Protein AF-V5HN70-F1 (afdb_monomer_lite)

Radius of gyration: 14.18 Å; chains: 1; bounding box: 29×27×46 Å

Sequence (70 aa):
NQPRCICQRPPGFVICKTCGQSTQSRVNKRCSEHPYVIHLMDMELCPSCFSENLVETHPFTRPKHAAAHD

Organism: Ixodes ricinus (NCBI:txid34613)

pLDDT: mean 84.21, std 15.81, range [39.09, 96.88]

Secondary structure (DSSP, 8-state):
--TT--TTPPP-EEEETTT--EEE-EE----SS-TT---TTEESS-TTT--S-EEEESS-----------

Foldseek 3Di:
DPPQFCPPPDWWKKAAPPPRDIDGAAADDQGPVCRPDDDPRHDQADPPPRDSRMDTDPDRDDPPPPPPDD

Structure (mmCIF, N/CA/C/O backbone):
data_AF-V5HN70-F1
#
_entry.id   AF-V5HN70-F1
#
loop_
_atom_site.group_PDB
_atom_site.id
_atom_site.type_symbol
_atom_site.label_atom_id
_atom_site.label_alt_id
_atom_site.label_comp_id
_atom_site.label_asym_id
_atom_site.label_entity_id
_atom_site.label_seq_id
_atom_site.pdbx_PDB_ins_code
_atom_site.Cartn_x
_atom_site.Cartn_y
_atom_site.Cartn_z
_atom_site.occupancy
_atom_site.B_iso_or_equiv
_atom_site.auth_seq_id
_atom_site.auth_comp_id
_atom_site.auth_asym_id
_atom_site.auth_atom_id
_atom_site.pdbx_PDB_model_num
ATOM 1 N N . ASN A 1 1 ? 19.534 -3.865 -14.344 1.00 56.03 1 ASN A N 1
ATOM 2 C CA . ASN A 1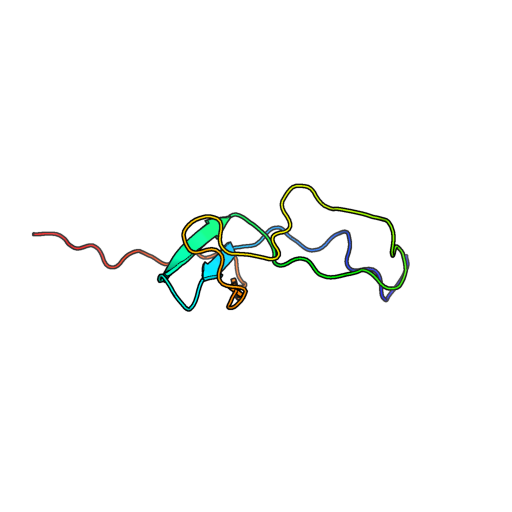 1 ? 18.751 -2.683 -13.931 1.00 56.03 1 ASN A CA 1
ATOM 3 C C . ASN A 1 1 ? 17.425 -2.730 -14.678 1.00 56.03 1 ASN A C 1
ATOM 5 O O . ASN A 1 1 ? 17.439 -2.481 -15.874 1.00 56.03 1 ASN A O 1
ATOM 9 N N . GLN A 1 2 ? 16.334 -3.164 -14.041 1.00 72.62 2 GLN A N 1
ATOM 10 C CA . GLN A 1 2 ? 15.012 -3.215 -14.681 1.00 72.62 2 GLN A CA 1
ATOM 11 C C . GLN A 1 2 ? 14.220 -1.978 -14.231 1.00 72.62 2 GLN A C 1
ATOM 13 O O . GLN A 1 2 ? 13.824 -1.932 -13.066 1.00 72.62 2 GLN A O 1
ATOM 18 N N . PRO A 1 3 ? 14.007 -0.966 -15.093 1.00 75.19 3 PRO A N 1
ATOM 19 C CA . PRO A 1 3 ? 13.496 0.349 -14.685 1.00 75.19 3 PRO A CA 1
ATOM 20 C C . PRO A 1 3 ? 12.073 0.316 -14.104 1.00 75.19 3 PRO A C 1
ATOM 22 O O . PRO A 1 3 ? 11.6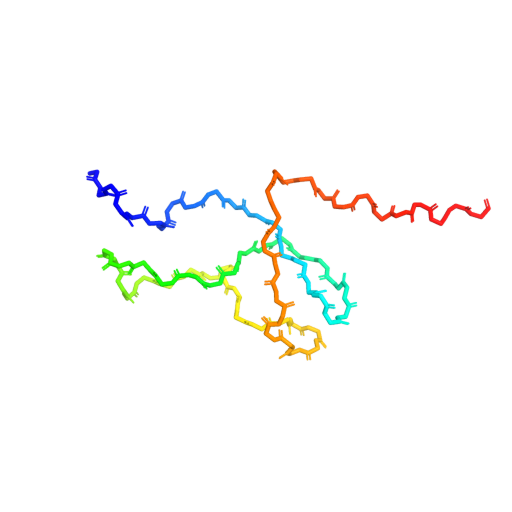72 1.256 -13.427 1.00 75.19 3 PRO A O 1
ATOM 25 N N . ARG A 1 4 ? 11.317 -0.766 -14.335 1.00 86.56 4 ARG A N 1
ATOM 26 C CA . ARG A 1 4 ? 9.965 -0.989 -13.791 1.00 86.56 4 ARG A CA 1
ATOM 27 C C . ARG A 1 4 ? 9.921 -1.959 -12.603 1.00 86.56 4 ARG A C 1
ATOM 29 O O . ARG A 1 4 ? 8.844 -2.284 -12.109 1.00 86.56 4 ARG A O 1
ATOM 36 N N . CYS A 1 5 ? 11.072 -2.434 -12.128 1.00 91.75 5 CYS A N 1
ATOM 37 C CA . CYS A 1 5 ? 11.136 -3.345 -10.992 1.00 91.75 5 CYS A CA 1
ATOM 38 C C . CYS A 1 5 ? 10.877 -2.609 -9.672 1.00 91.75 5 CYS A C 1
ATOM 40 O O . CYS A 1 5 ? 11.552 -1.638 -9.343 1.00 91.75 5 CYS A O 1
ATOM 42 N N . ILE A 1 6 ? 9.946 -3.140 -8.878 1.00 91.06 6 ILE A N 1
ATOM 43 C CA . ILE A 1 6 ? 9.574 -2.609 -7.557 1.00 91.06 6 ILE A CA 1
ATOM 44 C C . ILE A 1 6 ? 9.942 -3.555 -6.400 1.00 91.06 6 ILE A C 1
ATOM 46 O O . ILE A 1 6 ? 9.489 -3.373 -5.270 1.00 91.06 6 ILE A O 1
ATOM 50 N N . CYS A 1 7 ? 10.738 -4.597 -6.655 1.00 91.12 7 CYS A N 1
ATOM 51 C CA . CYS A 1 7 ? 11.079 -5.601 -5.639 1.00 91.12 7 CYS A CA 1
ATOM 52 C C . CYS A 1 7 ? 11.961 -5.026 -4.518 1.00 91.12 7 CYS A C 1
ATOM 54 O O . CYS A 1 7 ? 11.828 -5.408 -3.358 1.00 91.12 7 CYS A O 1
ATOM 56 N N . GLN A 1 8 ? 12.828 -4.066 -4.854 1.00 88.69 8 GLN A N 1
ATOM 57 C CA . GLN A 1 8 ? 13.746 -3.404 -3.918 1.00 88.69 8 GLN A CA 1
ATOM 58 C C . GLN A 1 8 ? 13.150 -2.117 -3.324 1.00 88.69 8 GLN A C 1
ATOM 60 O O . GLN A 1 8 ? 13.876 -1.176 -3.007 1.00 88.69 8 GLN A O 1
ATOM 65 N N . ARG A 1 9 ? 11.815 -2.048 -3.190 1.00 88.38 9 ARG A N 1
ATOM 66 C CA . ARG A 1 9 ? 11.151 -0.955 -2.465 1.00 88.38 9 ARG A CA 1
ATOM 67 C C . ARG A 1 9 ? 11.744 -0.850 -1.057 1.00 88.38 9 ARG A C 1
ATOM 69 O O . ARG A 1 9 ? 11.874 -1.895 -0.404 1.00 88.38 9 ARG A O 1
ATOM 76 N N . PRO A 1 10 ? 12.041 0.368 -0.565 1.00 83.94 10 PRO A N 1
ATOM 77 C CA . PRO A 1 10 ? 12.466 0.536 0.814 1.00 83.94 10 PRO A CA 1
ATOM 78 C C . PRO A 1 10 ? 11.398 -0.055 1.743 1.00 83.94 10 PRO A C 1
ATOM 80 O O . PRO A 1 10 ? 10.223 -0.138 1.360 1.00 83.94 10 PRO A O 1
ATOM 83 N N . PRO A 1 11 ? 11.769 -0.481 2.957 1.00 81.19 11 PRO A N 1
ATOM 84 C CA . PRO A 1 11 ? 10.757 -0.892 3.910 1.00 81.19 11 PRO A CA 1
ATOM 85 C C . PRO A 1 11 ? 9.807 0.300 4.185 1.00 81.19 11 PRO A C 1
ATOM 87 O O . PRO A 1 11 ? 10.129 1.455 3.872 1.00 81.19 11 PRO A O 1
ATOM 90 N N . GLY A 1 12 ? 8.630 0.041 4.751 1.00 85.50 12 GLY A N 1
ATOM 91 C CA . GLY A 1 12 ? 7.640 1.085 5.018 1.00 85.50 12 GLY A CA 1
ATOM 92 C C . GLY A 1 12 ? 6.840 0.861 6.295 1.00 85.50 12 GLY A C 1
ATOM 93 O O . GLY A 1 12 ? 7.107 -0.052 7.082 1.00 85.50 12 GLY A O 1
ATOM 94 N N . PHE A 1 13 ? 5.843 1.721 6.481 1.00 90.62 13 PHE A N 1
ATOM 95 C CA . PHE A 1 13 ? 4.755 1.520 7.430 1.00 90.62 13 PHE A CA 1
ATOM 96 C C . PHE A 1 13 ? 3.444 1.418 6.667 1.00 90.62 13 PHE A C 1
ATOM 98 O O . PHE A 1 13 ? 3.210 2.174 5.724 1.00 90.62 13 PHE A O 1
ATOM 105 N N . VAL A 1 14 ? 2.580 0.513 7.112 1.00 92.25 14 VAL A N 1
ATOM 106 C CA . VAL A 1 14 ? 1.208 0.394 6.627 1.00 92.25 14 VAL A CA 1
ATOM 107 C C . VAL A 1 14 ? 0.266 0.815 7.741 1.00 92.25 14 VAL A C 1
ATOM 109 O O . VAL A 1 14 ? 0.429 0.393 8.886 1.00 92.25 14 VAL A O 1
ATOM 112 N N . ILE A 1 15 ? -0.718 1.645 7.401 1.00 94.25 15 ILE A N 1
ATOM 113 C CA . ILE A 1 15 ? -1.808 2.053 8.287 1.00 94.25 15 ILE A CA 1
ATOM 114 C C . ILE A 1 15 ? -3.110 1.487 7.731 1.00 94.25 15 ILE A C 1
ATOM 116 O O . ILE A 1 15 ? -3.461 1.751 6.579 1.00 94.25 15 ILE A O 1
ATOM 120 N N . CYS A 1 16 ? -3.851 0.751 8.556 1.00 95.88 16 CYS A N 1
ATOM 121 C CA . CYS A 1 16 ? -5.216 0.361 8.234 1.00 95.88 16 CYS A CA 1
ATOM 122 C C . CYS A 1 16 ? -6.159 1.539 8.479 1.00 95.88 16 CYS A C 1
ATOM 124 O O . CYS A 1 16 ? -6.268 2.038 9.598 1.00 95.88 16 CYS A O 1
ATOM 126 N N . LYS A 1 17 ? -6.877 1.975 7.446 1.00 95.56 17 LYS A N 1
ATOM 127 C CA . LYS A 1 17 ? -7.857 3.065 7.549 1.00 95.56 17 LYS A CA 1
ATOM 128 C C . LYS A 1 17 ? -9.182 2.634 8.180 1.00 95.56 17 LYS A C 1
ATOM 130 O O . LYS A 1 17 ? -9.987 3.496 8.505 1.00 95.56 17 LYS A O 1
ATOM 135 N N . THR A 1 18 ? -9.395 1.333 8.376 1.00 96.75 18 THR A N 1
ATOM 136 C CA . THR A 1 18 ? -10.589 0.794 9.044 1.00 96.75 18 THR A CA 1
ATOM 137 C C . THR A 1 18 ? -10.427 0.753 10.562 1.00 96.75 18 THR A C 1
ATOM 139 O O . THR A 1 18 ? -11.260 1.308 11.265 1.00 96.75 18 THR A O 1
ATOM 142 N N . CYS A 1 19 ? -9.364 0.126 11.082 1.00 95.88 19 CYS A N 1
ATOM 143 C CA . CYS A 1 19 ? -9.156 -0.002 12.533 1.00 95.88 19 CYS A CA 1
ATOM 144 C C . CYS A 1 19 ? -8.098 0.953 13.109 1.00 95.88 19 CYS A C 1
ATOM 146 O O . CYS A 1 19 ? -7.907 0.993 14.320 1.00 95.88 19 CYS A O 1
ATOM 148 N N . GLY A 1 20 ? -7.372 1.692 12.265 1.00 93.44 20 GLY A N 1
ATOM 149 C CA . GLY A 1 20 ? -6.323 2.624 12.689 1.00 93.44 20 GLY A CA 1
ATOM 150 C C . GLY A 1 20 ? -4.983 1.974 13.046 1.00 93.44 20 GLY A C 1
ATOM 151 O O . GLY A 1 20 ? -4.017 2.688 13.318 1.00 93.44 20 GLY A O 1
ATOM 152 N N . GLN A 1 21 ? -4.881 0.641 13.026 1.00 92.88 21 GLN A N 1
ATOM 153 C CA . GLN A 1 21 ? -3.638 -0.039 13.378 1.00 92.88 21 GLN A CA 1
ATOM 154 C C . GLN A 1 21 ? -2.526 0.263 12.371 1.00 92.88 21 GLN A C 1
ATOM 156 O O . GLN A 1 21 ? -2.743 0.251 11.157 1.00 92.88 21 GLN A O 1
ATOM 161 N N . SER A 1 22 ? -1.324 0.507 12.893 1.00 91.12 22 SER A N 1
ATOM 162 C CA . SER A 1 22 ? -0.115 0.718 12.103 1.00 91.12 22 SER A CA 1
ATOM 163 C C . SER A 1 22 ? 0.904 -0.386 12.365 1.00 91.12 22 SER A C 1
ATOM 165 O O . SER A 1 22 ? 1.028 -0.890 13.483 1.00 91.12 22 SER A O 1
ATOM 167 N N . THR A 1 23 ? 1.620 -0.819 11.331 1.00 89.62 23 THR A N 1
ATOM 168 C CA . THR A 1 23 ? 2.623 -1.891 11.437 1.00 89.62 23 THR A CA 1
ATOM 169 C C . THR A 1 23 ? 3.755 -1.665 10.439 1.00 89.62 23 THR A C 1
ATOM 171 O O . THR A 1 23 ? 3.535 -1.129 9.352 1.00 89.62 23 THR A O 1
ATOM 174 N N . GLN A 1 24 ? 4.980 -2.042 10.821 1.00 91.00 24 GLN A N 1
ATOM 175 C CA . GLN A 1 24 ? 6.137 -2.000 9.930 1.00 91.00 24 GLN A CA 1
ATOM 176 C C . GLN A 1 24 ? 6.011 -3.126 8.903 1.00 91.00 24 GLN A C 1
ATOM 178 O O . GLN A 1 24 ? 6.225 -4.296 9.208 1.00 91.00 24 GLN A O 1
ATOM 183 N N . SER A 1 25 ? 5.599 -2.762 7.699 1.00 91.69 25 SER A N 1
ATOM 184 C CA . SER A 1 25 ? 5.255 -3.680 6.620 1.00 91.69 25 SER A CA 1
ATOM 185 C C . SER A 1 25 ? 5.125 -2.878 5.319 1.00 91.69 25 SER A C 1
ATOM 187 O O . SER A 1 25 ? 5.376 -1.669 5.295 1.00 91.69 25 SER A O 1
ATOM 189 N N . ARG A 1 26 ? 4.762 -3.538 4.222 1.00 93.12 26 ARG A N 1
ATOM 190 C CA . ARG A 1 26 ? 4.458 -2.926 2.926 1.00 93.12 26 ARG A CA 1
ATOM 191 C C . ARG A 1 26 ? 3.126 -3.468 2.429 1.00 93.12 26 ARG A C 1
ATOM 193 O O . ARG A 1 26 ? 2.781 -4.606 2.715 1.00 93.12 26 ARG A O 1
ATOM 200 N N . VAL A 1 27 ? 2.386 -2.683 1.663 1.00 93.31 27 VAL A N 1
ATOM 201 C CA . VAL A 1 27 ? 1.243 -3.211 0.918 1.00 93.31 27 VAL A CA 1
ATOM 202 C C . VAL A 1 27 ? 1.783 -4.091 -0.208 1.00 93.31 27 VAL A C 1
ATOM 204 O O . VAL A 1 27 ? 2.758 -3.728 -0.884 1.00 93.31 27 VAL A O 1
ATOM 207 N N . ASN A 1 28 ? 1.160 -5.255 -0.401 1.00 93.19 28 ASN A N 1
ATOM 208 C CA . ASN A 1 28 ? 1.519 -6.142 -1.499 1.00 93.19 28 ASN A CA 1
ATOM 209 C C . ASN A 1 28 ? 1.306 -5.427 -2.839 1.00 93.19 28 ASN A C 1
ATOM 211 O O . ASN A 1 28 ? 0.214 -4.959 -3.161 1.00 93.19 28 ASN A O 1
ATOM 215 N N . LYS A 1 29 ? 2.384 -5.326 -3.619 1.00 91.62 29 LYS A N 1
ATOM 216 C CA . LYS A 1 29 ? 2.368 -4.792 -4.980 1.00 91.62 29 LYS A CA 1
ATOM 217 C C . LYS A 1 29 ? 3.033 -5.803 -5.89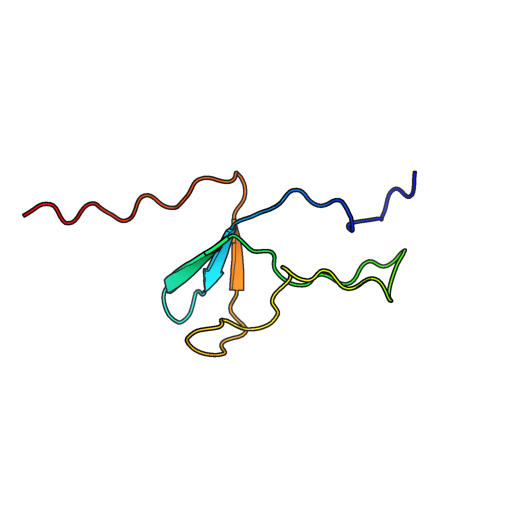8 1.00 91.62 29 LYS A C 1
ATOM 219 O O . LYS A 1 29 ? 4.229 -6.076 -5.770 1.00 91.62 29 LYS A O 1
ATOM 224 N N . ARG A 1 30 ? 2.273 -6.309 -6.871 1.00 91.94 30 ARG A N 1
ATOM 225 C CA . ARG A 1 30 ? 2.790 -7.229 -7.887 1.00 91.94 30 ARG A CA 1
ATOM 226 C C . ARG A 1 30 ? 3.787 -6.509 -8.793 1.00 91.94 30 ARG A C 1
ATOM 228 O O . ARG A 1 30 ? 3.457 -5.512 -9.431 1.00 91.94 30 ARG A O 1
ATOM 235 N N . CYS A 1 31 ? 5.006 -7.032 -8.868 1.00 93.56 31 CYS A N 1
ATOM 236 C CA . CYS A 1 31 ? 6.023 -6.532 -9.784 1.00 93.56 31 CYS A CA 1
ATOM 237 C C . CYS A 1 31 ? 5.733 -7.027 -11.207 1.00 93.56 31 CYS A C 1
ATOM 239 O O . CYS A 1 31 ? 5.566 -8.228 -11.412 1.00 93.56 31 CYS A O 1
ATOM 241 N N . SER A 1 32 ? 5.706 -6.129 -12.196 1.00 93.06 32 SER A N 1
ATOM 242 C CA . SER A 1 32 ? 5.493 -6.516 -13.600 1.00 93.06 32 SER A CA 1
ATOM 243 C C . SER A 1 32 ? 6.670 -7.308 -14.173 1.00 93.06 32 SER A C 1
ATOM 245 O O . SER A 1 32 ? 6.469 -8.202 -14.984 1.00 93.06 32 SER A O 1
ATOM 247 N N . GLU A 1 33 ? 7.888 -7.000 -13.723 1.00 95.06 33 GLU A N 1
ATOM 248 C CA . GLU A 1 33 ? 9.126 -7.654 -14.174 1.00 95.06 33 GLU A CA 1
ATOM 249 C C . GLU A 1 33 ? 9.361 -9.002 -13.475 1.00 95.06 33 GLU A C 1
ATOM 251 O O . GLU A 1 33 ? 9.966 -9.909 -14.038 1.00 95.06 33 GLU A O 1
ATOM 256 N N . HIS A 1 34 ? 8.868 -9.148 -12.241 1.00 93.06 34 HIS A N 1
ATOM 257 C CA . HIS A 1 34 ? 9.045 -10.351 -11.424 1.00 93.06 34 HIS A CA 1
ATOM 258 C C . HIS A 1 34 ? 7.708 -10.783 -10.798 1.00 93.06 34 HIS A C 1
ATOM 260 O O . HIS A 1 34 ? 7.526 -10.672 -9.583 1.00 93.06 34 HIS A O 1
ATOM 266 N N . PRO A 1 35 ? 6.752 -11.273 -11.606 1.00 91.69 35 PRO A N 1
ATOM 267 C CA . PRO A 1 35 ? 5.378 -11.521 -11.164 1.00 91.69 35 PRO A CA 1
ATOM 268 C C . PRO A 1 35 ? 5.229 -12.660 -10.146 1.00 91.69 35 PRO A C 1
ATOM 270 O O . PRO A 1 35 ? 4.165 -12.776 -9.546 1.00 91.69 35 PRO A O 1
ATOM 273 N N . TYR A 1 36 ? 6.261 -13.490 -9.976 1.00 92.94 36 TYR A N 1
ATOM 274 C CA . TYR A 1 36 ? 6.278 -14.638 -9.060 1.00 92.94 36 TYR A CA 1
ATOM 275 C C . TYR A 1 36 ? 7.110 -14.391 -7.797 1.00 92.94 36 TYR A C 1
ATOM 277 O O . TYR A 1 36 ? 7.219 -15.273 -6.950 1.00 92.94 36 TYR A O 1
ATOM 285 N N . VAL A 1 37 ? 7.722 -13.210 -7.666 1.00 91.94 37 VAL A N 1
ATOM 286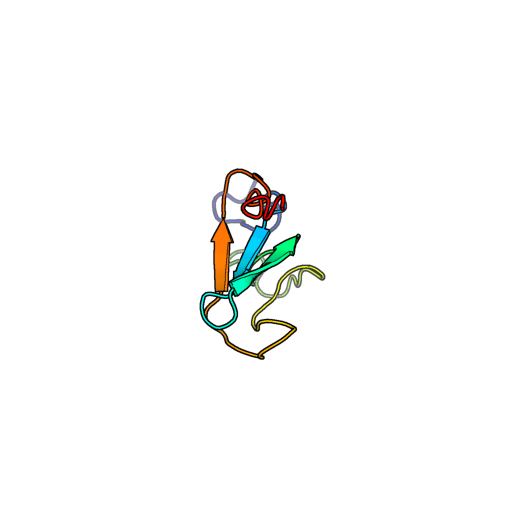 C CA . VAL A 1 37 ? 8.440 -12.846 -6.444 1.00 91.94 37 VAL A CA 1
ATOM 287 C C . VAL A 1 37 ? 7.424 -12.435 -5.391 1.00 91.94 37 VAL A C 1
ATOM 289 O O . VAL A 1 37 ? 6.643 -11.508 -5.595 1.00 91.94 37 VAL A O 1
ATOM 292 N N . ILE A 1 38 ? 7.472 -13.121 -4.254 1.00 89.69 38 ILE A N 1
ATOM 293 C CA . ILE A 1 38 ? 6.670 -12.828 -3.070 1.00 89.69 38 ILE A CA 1
ATOM 294 C C . ILE A 1 38 ? 7.605 -12.263 -2.005 1.00 89.69 38 ILE A C 1
ATOM 296 O O . ILE A 1 38 ? 8.739 -12.720 -1.843 1.00 89.69 38 ILE A O 1
ATOM 300 N N . HIS A 1 39 ? 7.133 -11.262 -1.273 1.00 90.50 39 HIS A N 1
ATOM 301 C CA . HIS A 1 39 ? 7.871 -10.664 -0.174 1.00 90.50 39 HIS A CA 1
ATOM 302 C C . HIS A 1 39 ? 7.174 -10.980 1.146 1.00 90.50 39 HIS A C 1
ATOM 304 O O . HIS A 1 39 ? 6.012 -10.643 1.325 1.00 90.50 39 HIS A O 1
ATOM 310 N N . LEU A 1 40 ? 7.905 -11.592 2.082 1.00 89.44 40 LEU A N 1
ATOM 311 C CA . LEU A 1 40 ? 7.363 -12.065 3.362 1.00 89.44 40 LEU A CA 1
ATOM 312 C C . LEU A 1 40 ? 6.642 -10.975 4.174 1.00 89.44 40 LEU A C 1
ATOM 314 O O . LEU A 1 40 ? 5.681 -11.262 4.873 1.00 89.44 40 LEU A O 1
ATOM 318 N N . MET A 1 41 ? 7.123 -9.734 4.085 1.00 90.00 41 MET A N 1
ATOM 319 C CA . MET A 1 41 ? 6.607 -8.598 4.854 1.00 90.00 41 MET A CA 1
ATOM 320 C C . MET A 1 41 ? 5.570 -7.772 4.088 1.00 90.00 41 MET A C 1
ATOM 322 O O . MET A 1 41 ? 5.246 -6.672 4.534 1.00 90.00 41 MET A O 1
ATOM 326 N N . ASP A 1 42 ? 5.098 -8.245 2.935 1.00 92.31 42 ASP A N 1
ATOM 327 C CA . ASP A 1 42 ? 4.038 -7.588 2.181 1.00 92.31 42 ASP A CA 1
ATOM 328 C C . ASP A 1 42 ? 2.672 -8.122 2.638 1.00 92.31 42 ASP A C 1
ATOM 330 O O . ASP A 1 42 ? 2.480 -9.327 2.783 1.00 92.31 42 ASP A O 1
ATOM 334 N N . MET A 1 43 ? 1.721 -7.219 2.868 1.00 92.88 43 MET A N 1
ATOM 335 C CA . MET A 1 43 ? 0.388 -7.532 3.380 1.00 92.88 43 MET A CA 1
ATOM 336 C C . MET A 1 43 ? -0.705 -7.037 2.433 1.00 92.88 43 MET A C 1
ATOM 338 O O . MET A 1 43 ? -0.633 -5.936 1.886 1.00 92.88 43 MET A O 1
ATOM 342 N N . GLU A 1 44 ? -1.721 -7.875 2.250 1.00 94.81 44 GLU A N 1
ATOM 343 C CA . GLU A 1 44 ? -2.932 -7.568 1.475 1.00 94.81 44 GLU A CA 1
ATOM 344 C C . GLU A 1 44 ? -4.093 -7.163 2.385 1.00 94.81 44 GLU A C 1
ATOM 346 O O . GLU A 1 44 ? -4.917 -6.337 2.009 1.00 94.81 44 GLU A O 1
ATOM 351 N N . LEU A 1 45 ? -4.117 -7.696 3.610 1.00 96.06 45 LEU A N 1
ATOM 352 C CA . LEU A 1 45 ? -5.163 -7.462 4.598 1.00 96.06 45 LEU A CA 1
ATOM 353 C C . LEU A 1 45 ? -4.559 -7.020 5.930 1.00 96.06 45 LEU A C 1
ATOM 355 O O . LEU A 1 45 ? -3.452 -7.414 6.302 1.00 96.06 45 LEU A O 1
ATOM 359 N N . CYS A 1 46 ? -5.304 -6.206 6.674 1.00 95.31 46 CYS A N 1
ATOM 360 C CA . CYS A 1 46 ? -4.948 -5.850 8.039 1.00 95.31 46 CYS A CA 1
AT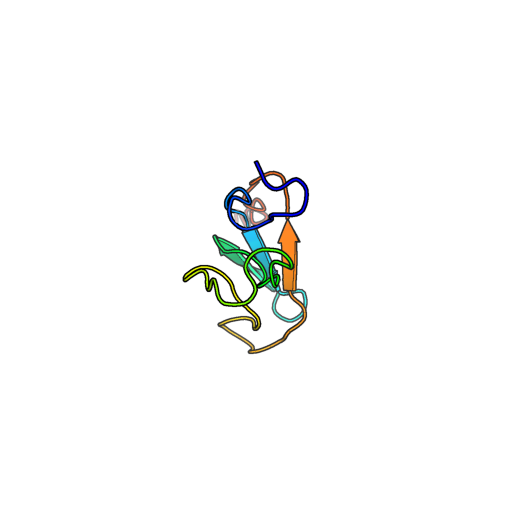OM 361 C C . CYS A 1 46 ? -4.914 -7.111 8.924 1.00 95.31 46 CYS A C 1
ATOM 363 O O . CYS A 1 46 ? -5.922 -7.812 8.985 1.00 95.31 46 CYS A O 1
ATOM 365 N N . PRO A 1 47 ? -3.836 -7.369 9.688 1.00 93.44 47 PRO A N 1
ATOM 366 C CA . PRO A 1 47 ? -3.747 -8.556 10.544 1.00 93.44 47 PRO A CA 1
ATOM 367 C C . PRO A 1 47 ? -4.747 -8.551 11.711 1.00 93.44 47 PRO A C 1
ATOM 369 O O . PRO A 1 47 ? -4.979 -9.590 12.317 1.00 93.44 47 PRO A O 1
ATOM 372 N N . SER A 1 48 ? -5.330 -7.392 12.033 1.00 95.50 48 SER A N 1
ATOM 373 C CA . SER A 1 48 ? -6.218 -7.232 13.191 1.00 95.50 48 SER A CA 1
ATOM 374 C C . SER A 1 48 ? -7.700 -7.227 12.835 1.00 95.50 48 SER A C 1
ATOM 376 O O . SER A 1 48 ? -8.514 -7.708 13.613 1.00 95.50 48 SER A O 1
ATOM 378 N N . CYS A 1 49 ? -8.069 -6.645 11.690 1.00 96.56 49 CYS A N 1
ATOM 379 C CA . CYS A 1 49 ? -9.474 -6.500 11.283 1.00 96.56 49 CYS A CA 1
ATOM 380 C C . CYS A 1 49 ? -9.776 -7.069 9.894 1.00 96.56 49 CYS A C 1
ATOM 382 O O . CYS A 1 49 ? -10.902 -6.939 9.427 1.00 96.56 49 CYS A O 1
ATOM 384 N N . PHE A 1 50 ? -8.777 -7.650 9.221 1.00 96.88 50 PHE A N 1
ATOM 385 C CA . PHE A 1 50 ? -8.886 -8.252 7.888 1.00 96.88 50 PHE A CA 1
ATOM 386 C C . PHE A 1 50 ? -9.405 -7.316 6.785 1.00 96.88 50 PHE A C 1
ATOM 388 O O . PHE A 1 50 ? -9.758 -7.772 5.705 1.00 96.88 50 PHE A O 1
ATOM 395 N N . SER A 1 51 ? -9.415 -6.002 7.023 1.00 96.81 51 SER A N 1
ATOM 396 C CA . SER A 1 51 ? -9.733 -5.002 6.004 1.00 96.81 51 SER A CA 1
ATOM 397 C C . SER A 1 51 ? -8.601 -4.865 4.986 1.00 96.81 51 SER A C 1
ATOM 399 O O . SER A 1 51 ? -7.426 -4.817 5.359 1.00 96.81 51 SER A O 1
ATOM 401 N N . GLU A 1 52 ? -8.970 -4.715 3.719 1.00 96.25 52 GLU A N 1
ATOM 402 C CA . GLU A 1 52 ? -8.082 -4.379 2.598 1.00 96.25 52 GLU A CA 1
ATOM 403 C C . GLU A 1 52 ? -7.736 -2.880 2.521 1.00 96.25 52 GLU A C 1
ATOM 405 O O . GLU A 1 52 ? -6.887 -2.472 1.730 1.00 96.25 52 GLU A O 1
ATOM 410 N N . ASN A 1 53 ? -8.364 -2.033 3.350 1.00 96.25 53 ASN A N 1
ATOM 411 C CA . ASN A 1 53 ? -8.158 -0.584 3.327 1.00 96.25 53 ASN A CA 1
ATOM 412 C C . ASN A 1 53 ? -6.841 -0.198 4.026 1.00 96.25 53 ASN A C 1
ATOM 414 O O . ASN A 1 53 ? -6.815 0.289 5.164 1.00 96.25 53 ASN A O 1
ATOM 418 N N . LEU A 1 54 ? -5.737 -0.485 3.340 1.00 95.00 54 LEU A N 1
ATOM 419 C CA . LEU A 1 54 ? -4.363 -0.314 3.786 1.00 95.00 54 LEU A CA 1
ATOM 420 C C . LEU A 1 54 ? -3.673 0.803 3.001 1.00 95.00 54 LEU A C 1
ATOM 422 O O . LEU A 1 54 ? -3.755 0.869 1.777 1.00 95.00 54 LEU A O 1
ATOM 426 N N . VAL A 1 55 ? -2.937 1.662 3.703 1.00 93.19 55 VAL A N 1
ATOM 427 C CA . VAL A 1 55 ? -2.165 2.748 3.087 1.00 93.19 55 VAL A CA 1
ATOM 428 C C . VAL A 1 55 ? -0.710 2.660 3.526 1.00 93.19 55 VAL A C 1
ATOM 430 O O . VAL A 1 55 ? -0.425 2.697 4.723 1.00 93.19 55 VAL A O 1
ATOM 433 N N . GLU A 1 56 ? 0.208 2.572 2.559 1.00 91.06 56 GLU A N 1
ATOM 434 C CA . GLU A 1 56 ? 1.644 2.750 2.804 1.00 91.06 56 GLU A CA 1
ATOM 435 C C . GLU A 1 56 ? 1.949 4.227 3.064 1.00 91.06 56 GLU A C 1
ATOM 437 O O . GLU A 1 56 ? 1.548 5.099 2.291 1.00 91.06 56 GLU A O 1
ATOM 442 N N . THR A 1 57 ? 2.699 4.516 4.123 1.00 85.81 57 THR A N 1
ATOM 443 C CA . THR A 1 57 ? 3.183 5.865 4.422 1.00 85.81 57 THR A CA 1
ATOM 444 C C . THR A 1 57 ? 4.694 5.945 4.245 1.00 85.81 57 THR A C 1
ATOM 446 O O . THR A 1 57 ? 5.439 5.171 4.852 1.00 85.81 57 THR A O 1
ATOM 449 N N . HIS A 1 58 ? 5.138 6.919 3.450 1.00 75.00 58 HIS A N 1
ATOM 450 C CA . HIS A 1 58 ? 6.537 7.314 3.307 1.00 75.00 58 HIS A CA 1
ATOM 451 C C . HIS A 1 58 ? 6.6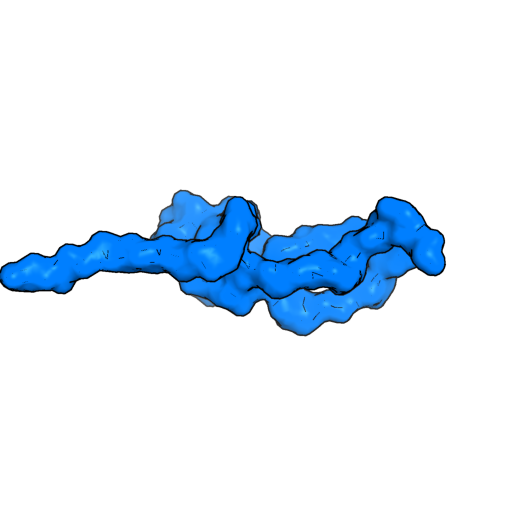63 8.835 3.514 1.00 75.00 58 HIS A C 1
ATOM 453 O O . HIS A 1 58 ? 5.806 9.568 3.017 1.00 75.00 58 HIS A O 1
ATOM 459 N N . PRO A 1 59 ? 7.710 9.336 4.198 1.00 64.69 59 PRO A N 1
ATOM 460 C CA . PRO A 1 59 ? 8.831 8.601 4.790 1.00 64.69 59 PRO A CA 1
ATOM 461 C C . PRO A 1 59 ? 8.430 7.769 6.018 1.00 64.69 59 PRO A C 1
ATOM 463 O O . PRO A 1 59 ? 7.306 7.836 6.501 1.00 64.69 59 PRO A O 1
ATOM 466 N N . PHE A 1 60 ? 9.377 6.959 6.492 1.00 60.22 60 PHE A N 1
ATOM 467 C CA . PHE A 1 60 ? 9.287 6.000 7.600 1.00 60.22 60 PHE A CA 1
ATOM 468 C C . PHE A 1 60 ? 9.073 6.651 8.982 1.00 60.22 60 PHE A C 1
ATOM 470 O O . PHE A 1 60 ? 9.671 6.246 9.977 1.00 60.22 60 PHE A O 1
ATOM 477 N N . THR A 1 61 ? 8.271 7.704 9.082 1.00 58.19 61 THR A N 1
ATOM 478 C CA . THR A 1 61 ? 7.951 8.292 10.374 1.00 58.19 61 THR A CA 1
ATOM 479 C C . THR A 1 61 ? 6.894 7.417 11.022 1.00 58.19 61 THR A C 1
ATOM 481 O O . THR A 1 61 ? 5.748 7.363 10.581 1.00 58.19 61 THR A O 1
ATOM 484 N N . ARG A 1 62 ? 7.282 6.698 12.086 1.00 54.34 62 ARG A N 1
ATOM 485 C CA . ARG A 1 62 ? 6.303 6.109 13.002 1.00 54.34 62 ARG A CA 1
ATOM 486 C C . ARG A 1 62 ? 5.324 7.237 13.344 1.00 54.34 62 ARG A C 1
ATOM 488 O O . ARG A 1 62 ? 5.801 8.273 13.825 1.00 54.34 62 ARG A O 1
ATOM 495 N N . PRO A 1 63 ? 4.012 7.095 13.079 1.00 55.28 63 PRO A N 1
ATOM 496 C CA . PRO A 1 63 ? 3.052 8.070 13.557 1.00 55.28 63 PRO A CA 1
ATOM 497 C C . PRO A 1 63 ? 3.311 8.191 15.051 1.00 55.28 63 PRO A C 1
ATOM 499 O O . PRO A 1 63 ? 3.280 7.184 15.766 1.00 55.28 63 PRO A O 1
ATOM 502 N N . LYS A 1 64 ? 3.697 9.384 15.514 1.00 55.50 64 LYS A N 1
ATOM 503 C CA . LYS A 1 64 ? 3.743 9.640 16.946 1.00 55.50 64 LYS A CA 1
ATOM 504 C C . LYS A 1 64 ? 2.306 9.404 17.385 1.00 55.50 64 LYS A C 1
ATOM 506 O O . LYS A 1 64 ? 1.445 10.212 17.045 1.00 55.50 64 LYS A O 1
ATOM 511 N N . HIS A 1 65 ? 2.032 8.265 18.028 1.00 52.69 65 HIS A N 1
ATOM 512 C CA . HIS A 1 65 ? 0.821 8.128 18.821 1.00 52.69 65 HIS A CA 1
ATOM 513 C C . HIS A 1 65 ? 0.750 9.424 19.613 1.00 52.69 65 HIS A C 1
ATOM 515 O O . HIS A 1 65 ? 1.747 9.788 20.246 1.00 52.69 65 HIS A O 1
ATOM 521 N N . ALA A 1 66 ? -0.343 10.172 19.450 1.00 50.78 66 ALA A N 1
ATOM 522 C CA . ALA A 1 66 ? -0.635 11.282 20.329 1.00 50.78 66 ALA A CA 1
ATOM 523 C C . ALA A 1 66 ? -0.368 10.751 21.734 1.00 50.78 66 ALA A C 1
ATOM 525 O O . ALA A 1 66 ? -0.968 9.753 22.135 1.00 50.78 66 ALA A O 1
ATOM 526 N N . ALA A 1 67 ? 0.651 11.306 22.385 1.00 46.12 67 ALA A N 1
ATOM 527 C CA . ALA A 1 67 ? 0.930 10.998 23.763 1.00 46.12 67 ALA A CA 1
ATOM 528 C C . ALA A 1 67 ? -0.337 11.410 24.513 1.00 46.12 67 ALA A C 1
ATOM 530 O O . ALA A 1 67 ? -0.562 12.594 24.741 1.00 46.12 67 ALA A O 1
ATOM 531 N N . ALA A 1 68 ? -1.202 10.441 24.809 1.00 51.06 68 ALA A N 1
ATOM 532 C CA . ALA A 1 68 ? -2.059 10.520 25.969 1.00 51.06 68 ALA A CA 1
ATOM 533 C C . ALA A 1 68 ? -1.086 10.464 27.148 1.00 51.06 68 ALA A C 1
ATOM 535 O O . ALA A 1 68 ? -0.652 9.392 27.562 1.00 51.06 68 ALA A O 1
ATOM 536 N N . HIS A 1 69 ? -0.592 11.638 27.527 1.00 46.47 69 HIS A N 1
ATOM 537 C CA . HIS A 1 69 ? -0.000 11.851 28.827 1.00 46.47 69 HIS A CA 1
ATOM 538 C C . HIS A 1 69 ? -1.118 12.444 29.676 1.00 46.47 69 HIS A C 1
ATOM 540 O O . HIS A 1 69 ? -1.732 13.432 29.264 1.00 46.47 69 HIS A O 1
ATOM 546 N N . ASP A 1 70 ? -1.390 11.762 30.783 1.00 39.09 70 ASP A N 1
ATOM 547 C CA . ASP A 1 70 ? -2.304 12.168 31.848 1.00 39.09 70 ASP A CA 1
ATOM 548 C C . ASP A 1 70 ? -1.982 13.565 32.407 1.00 39.09 70 ASP A C 1
ATOM 550 O O . ASP A 1 70 ? -0.795 13.984 32.340 1.00 39.09 70 ASP A O 1
#